Protein AF-A0A933ADN1-F1 (afdb_monomer)

pLDDT: mean 79.17, std 16.68, range [41.25, 93.44]

Radius of gyration: 13.59 Å; Cα contacts (8 Å, |Δi|>4): 57; chains: 1; bounding box: 32×42×28 Å

Mean predicted aligned error: 8.76 Å

Nearest PDB structures (foldseek):
  4y60-assembly1_C  TM=3.583E-01  e=1.984E+00  Mus musculus
  7w75-assembly1_D  TM=4.507E-01  e=6.299E+00  Kluyveromyces lactis NRRL Y-1140
  3u2b-assembly1_C  TM=3.575E-01  e=4.719E+00  Mus musculus

Foldseek 3Di:
DAAPQRDDADPLLVVVCVVPVLLVVLLNPDDSVVNNVLRVVLVPDPDPVVSNVSSVVSSVVSNVSCVVPVDDDDDDDPPDDPPPPPD

Solvent-accessible surface area (backbone atoms only — not comparable to full-atom values): 5325 Å² total; per-residue (Å²): 80,70,47,103,69,76,41,74,38,56,63,84,48,36,56,54,31,71,74,31,59,68,36,34,53,30,47,69,68,46,56,57,72,59,49,47,53,53,39,53,57,33,67,71,38,91,46,66,73,56,24,52,53,41,40,57,48,49,45,52,52,26,44,52,48,41,70,76,62,74,78,76,94,81,78,93,82,84,80,82,91,86,83,81,92,80,129

Secondary structure (DSSP, 8-state):
-B-TTSPBPPHHHHHHHHH-HHHHHHHHHS-HHHHHHHHHHHHT--SHHHHHHHHHHHHHHHHHHHHHT--S--------SSSSS--

Sequence (87 aa):
MITRKDVRVPSDFAGVLETNAQTLAAFEDMRPSCQRRYVTWIEGAKKLETRERRVSRATQMALDWKRRHETGPQKAQVVDLKQSLSS

Structure (mmCIF, N/CA/C/O backbone):
data_AF-A0A933ADN1-F1
#
_entry.id   AF-A0A933ADN1-F1
#
loop_
_atom_site.group_PDB
_atom_site.id
_atom_site.type_symbol
_atom_site.label_atom_id
_atom_site.label_alt_id
_atom_site.label_comp_id
_atom_site.label_asym_id
_atom_site.label_entity_id
_atom_site.label_seq_id
_atom_site.pdbx_PDB_ins_code
_atom_site.Cartn_x
_atom_site.Cartn_y
_atom_site.Cartn_z
_atom_site.occupancy
_atom_site.B_iso_or_equiv
_atom_site.auth_seq_id
_atom_site.auth_comp_id
_atom_site.auth_asym_id
_atom_site.auth_atom_id
_atom_site.pdbx_PDB_model_num
ATOM 1 N N . MET A 1 1 ? -8.247 -0.414 -8.827 1.00 81.06 1 MET A N 1
ATOM 2 C CA . MET A 1 1 ? -7.513 -0.448 -10.120 1.00 81.06 1 MET A CA 1
ATOM 3 C C . MET A 1 1 ? -6.917 -1.839 -10.362 1.00 81.06 1 MET A C 1
ATOM 5 O O . MET A 1 1 ? -6.821 -2.602 -9.406 1.00 81.06 1 MET A O 1
ATOM 9 N N . ILE A 1 2 ? -6.519 -2.181 -11.592 1.00 82.19 2 ILE A N 1
ATOM 10 C CA . ILE A 1 2 ? -5.738 -3.399 -11.901 1.00 82.19 2 ILE A CA 1
ATOM 11 C C . ILE A 1 2 ? -4.372 -2.952 -12.438 1.00 82.19 2 ILE A C 1
ATOM 13 O O . ILE A 1 2 ? -4.321 -2.079 -13.299 1.00 82.19 2 ILE A O 1
ATOM 17 N N . THR A 1 3 ? -3.274 -3.490 -11.897 1.00 82.88 3 THR A N 1
ATOM 18 C CA . THR A 1 3 ? -1.911 -3.148 -12.349 1.00 82.88 3 THR A CA 1
ATOM 19 C C . THR A 1 3 ? -1.552 -3.867 -13.652 1.00 82.88 3 THR A C 1
ATOM 21 O O . THR A 1 3 ? -2.169 -4.870 -14.006 1.00 82.88 3 THR A O 1
ATOM 24 N N . ARG A 1 4 ? -0.464 -3.450 -14.320 1.00 78.56 4 ARG A N 1
ATOM 25 C CA . ARG A 1 4 ? 0.101 -4.152 -15.499 1.00 78.56 4 ARG A CA 1
ATOM 26 C C . ARG A 1 4 ? 0.431 -5.634 -15.274 1.00 78.56 4 ARG A C 1
ATOM 28 O O . ARG A 1 4 ? 0.697 -6.359 -16.224 1.00 78.56 4 ARG A O 1
ATOM 35 N N . LYS A 1 5 ? 0.466 -6.075 -14.016 1.00 80.06 5 LYS A N 1
ATOM 36 C CA . LYS A 1 5 ? 0.806 -7.436 -13.586 1.00 80.06 5 LYS A CA 1
ATOM 37 C C . LYS A 1 5 ? -0.425 -8.215 -13.094 1.00 80.06 5 LYS A C 1
ATOM 39 O O . LYS A 1 5 ? -0.266 -9.176 -12.344 1.00 80.06 5 LYS A O 1
ATOM 44 N N . ASP A 1 6 ? -1.619 -7.778 -13.500 1.00 83.62 6 ASP A N 1
ATOM 45 C CA . ASP A 1 6 ? -2.923 -8.370 -13.168 1.00 83.62 6 ASP A CA 1
ATOM 46 C C . ASP A 1 6 ? -3.196 -8.449 -11.655 1.00 83.62 6 ASP A C 1
ATOM 48 O O . ASP A 1 6 ? -3.804 -9.381 -11.133 1.00 83.62 6 ASP A O 1
ATOM 52 N N . VAL A 1 7 ? -2.705 -7.465 -10.896 1.00 85.94 7 VAL A N 1
ATOM 53 C CA . VAL A 1 7 ? -2.987 -7.385 -9.459 1.00 85.94 7 VAL A CA 1
ATOM 54 C C . VAL A 1 7 ? -4.115 -6.399 -9.222 1.00 85.94 7 VAL A C 1
ATOM 56 O O . VAL A 1 7 ? -3.998 -5.210 -9.524 1.00 85.94 7 VAL A O 1
ATOM 59 N N . ARG A 1 8 ? -5.214 -6.900 -8.651 1.00 88.31 8 ARG A N 1
ATOM 60 C CA . ARG A 1 8 ? -6.355 -6.083 -8.244 1.00 88.31 8 ARG A CA 1
ATOM 61 C C . ARG A 1 8 ? -5.997 -5.299 -6.988 1.00 88.31 8 ARG A C 1
ATOM 63 O O . ARG A 1 8 ? -5.753 -5.879 -5.940 1.00 88.31 8 ARG A O 1
ATOM 70 N N . VAL A 1 9 ? -5.974 -3.980 -7.101 1.00 88.31 9 VAL A N 1
ATOM 71 C CA . VAL A 1 9 ? -5.682 -3.061 -6.000 1.00 88.31 9 VAL A CA 1
ATOM 72 C C . VAL A 1 9 ? -6.992 -2.432 -5.510 1.00 88.31 9 VAL A C 1
ATOM 74 O O . VAL A 1 9 ? -7.745 -1.902 -6.343 1.00 88.31 9 VAL A O 1
ATOM 77 N N . PRO A 1 10 ? -7.279 -2.478 -4.192 1.00 89.31 10 PRO A N 1
ATOM 78 C CA . PRO A 1 10 ? -8.492 -1.903 -3.617 1.00 89.31 10 PRO A CA 1
ATOM 79 C C . PRO A 1 10 ? -8.501 -0.382 -3.782 1.00 89.31 10 PRO A C 1
ATOM 81 O O . PRO A 1 10 ? -7.442 0.245 -3.793 1.00 89.31 10 PRO A O 1
ATOM 84 N N . SER A 1 11 ? -9.690 0.215 -3.895 1.00 86.56 11 SER A N 1
ATOM 85 C CA . SER A 1 11 ? -9.850 1.655 -4.148 1.00 86.56 11 SER A CA 1
ATOM 86 C C . SER A 1 11 ? -9.156 2.527 -3.099 1.00 86.56 11 SER A C 1
ATOM 88 O O . SER A 1 11 ? -8.542 3.524 -3.462 1.00 86.56 11 SER A O 1
ATOM 90 N N . ASP A 1 12 ? -9.159 2.092 -1.833 1.00 85.56 12 ASP A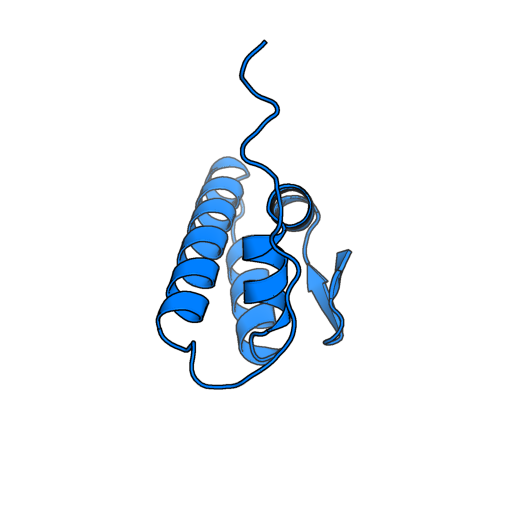 N 1
ATOM 91 C CA . ASP A 1 12 ? -8.456 2.760 -0.728 1.00 85.56 12 ASP A CA 1
ATOM 92 C C . ASP A 1 12 ? -6.956 2.946 -1.018 1.00 85.56 12 ASP A C 1
ATOM 94 O O . ASP A 1 12 ? -6.363 3.971 -0.693 1.00 85.56 12 ASP A O 1
ATOM 98 N N . PHE A 1 13 ? -6.325 1.944 -1.640 1.00 88.12 13 PHE A N 1
ATOM 99 C CA . PHE A 1 13 ? -4.911 2.013 -1.995 1.00 88.12 13 PHE A CA 1
ATOM 100 C C . PHE A 1 13 ? -4.699 2.661 -3.366 1.00 88.12 13 PHE A C 1
ATOM 102 O O . PHE A 1 13 ? -3.727 3.390 -3.551 1.00 88.12 13 PHE A O 1
ATOM 109 N N . ALA A 1 14 ? -5.618 2.437 -4.310 1.00 89.00 14 ALA A N 1
ATOM 110 C CA . ALA A 1 14 ? -5.560 3.026 -5.643 1.00 89.00 14 ALA A CA 1
ATOM 111 C C . ALA A 1 14 ? -5.501 4.558 -5.582 1.00 89.00 14 ALA A C 1
ATOM 113 O O . ALA A 1 14 ? -4.580 5.124 -6.157 1.00 89.00 14 ALA A O 1
ATOM 114 N N . GLY A 1 15 ? -6.354 5.208 -4.780 1.00 88.06 15 GLY A N 1
ATOM 115 C CA . GLY A 1 15 ? -6.341 6.671 -4.664 1.00 88.06 15 GLY A CA 1
ATOM 116 C C . GLY A 1 15 ? -4.992 7.233 -4.191 1.00 88.06 15 GLY A C 1
ATOM 117 O O . GLY A 1 15 ? -4.533 8.270 -4.671 1.00 88.06 15 GLY A O 1
ATOM 118 N N . VAL A 1 16 ? -4.295 6.513 -3.304 1.00 87.50 16 VAL A N 1
ATOM 119 C CA . VAL A 1 16 ? -2.960 6.913 -2.823 1.00 87.50 16 VAL A CA 1
ATOM 120 C C . VAL A 1 16 ? -1.893 6.732 -3.900 1.00 87.50 16 VAL A C 1
ATOM 122 O O . VAL A 1 16 ? -1.005 7.578 -4.020 1.00 87.50 16 VAL A O 1
ATOM 125 N N . LEU A 1 17 ? -1.981 5.656 -4.685 1.00 86.44 17 LEU A N 1
ATOM 126 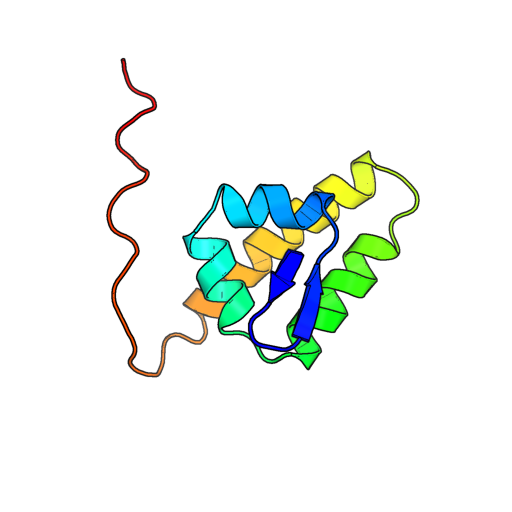C CA . LEU A 1 17 ? -1.077 5.400 -5.808 1.00 86.44 17 LEU A CA 1
ATOM 127 C C . LEU A 1 17 ? -1.298 6.399 -6.950 1.00 86.44 17 LEU A C 1
ATOM 129 O O . LEU A 1 17 ? -0.327 6.879 -7.522 1.00 86.44 17 LEU A O 1
ATOM 133 N N . GLU A 1 18 ? -2.546 6.764 -7.234 1.00 85.56 18 GLU A N 1
ATOM 134 C CA . GLU A 1 18 ? -2.899 7.782 -8.231 1.00 85.56 18 GLU A CA 1
ATOM 135 C C . GLU A 1 18 ? -2.407 9.174 -7.816 1.00 85.56 18 GLU A C 1
ATOM 137 O O . GLU A 1 18 ? -1.919 9.931 -8.650 1.00 85.56 18 GLU A O 1
ATOM 142 N N . THR A 1 19 ? -2.441 9.484 -6.516 1.00 87.38 19 THR A N 1
ATOM 143 C CA . THR A 1 19 ? -1.887 10.739 -5.978 1.00 87.38 19 THR A CA 1
ATOM 144 C C . THR A 1 19 ? -0.353 10.758 -6.005 1.00 87.38 19 THR A C 1
ATOM 146 O O . THR A 1 19 ? 0.256 11.815 -6.147 1.00 87.38 19 THR A O 1
ATOM 149 N N . ASN A 1 20 ? 0.298 9.597 -5.863 1.00 85.38 20 ASN A N 1
ATOM 150 C CA . ASN A 1 20 ? 1.753 9.483 -5.750 1.00 85.38 20 ASN A CA 1
ATOM 151 C C . ASN A 1 20 ? 2.335 8.617 -6.870 1.00 85.38 20 ASN A C 1
ATOM 153 O O . ASN A 1 20 ? 2.623 7.431 -6.678 1.00 85.38 20 ASN A O 1
ATOM 157 N N . ALA A 1 21 ? 2.617 9.241 -8.015 1.00 83.88 21 ALA A N 1
ATOM 158 C CA . ALA A 1 21 ? 3.197 8.567 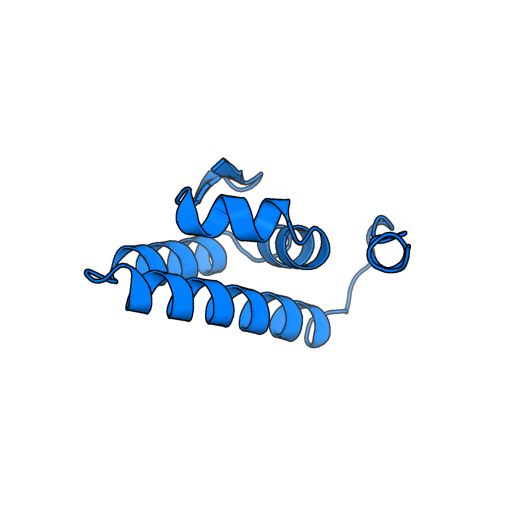-9.177 1.00 83.88 21 ALA A CA 1
ATOM 159 C C . ALA A 1 21 ? 4.510 7.816 -8.866 1.00 83.88 21 ALA A C 1
ATOM 161 O O . ALA A 1 21 ? 4.750 6.737 -9.405 1.00 83.88 21 ALA A O 1
ATOM 162 N N . GLN A 1 22 ? 5.343 8.327 -7.948 1.00 83.25 22 GLN A N 1
ATOM 163 C CA . GLN A 1 22 ? 6.569 7.636 -7.516 1.00 83.25 22 GLN A CA 1
ATOM 164 C C . GLN A 1 22 ? 6.266 6.302 -6.822 1.00 83.25 22 GLN A C 1
ATOM 166 O O . GLN A 1 22 ? 6.936 5.297 -7.069 1.00 83.25 22 GLN A O 1
ATOM 171 N N . THR A 1 23 ? 5.247 6.278 -5.960 1.00 86.62 23 THR A N 1
ATOM 172 C CA . THR A 1 23 ? 4.806 5.055 -5.288 1.00 86.62 23 THR A CA 1
ATOM 173 C C . THR A 1 23 ? 4.161 4.102 -6.279 1.00 86.62 23 THR A C 1
ATOM 175 O O . THR A 1 23 ? 4.442 2.909 -6.213 1.00 86.62 23 THR A O 1
ATOM 178 N N . LEU A 1 24 ? 3.350 4.608 -7.214 1.00 87.88 24 LEU A N 1
ATOM 179 C CA . LEU A 1 24 ? 2.779 3.800 -8.289 1.00 87.88 24 LEU A CA 1
ATOM 180 C C . LEU A 1 24 ? 3.877 3.115 -9.102 1.00 87.88 24 LEU A C 1
ATOM 182 O O . LEU A 1 24 ? 3.859 1.895 -9.207 1.00 87.88 24 LEU A O 1
ATOM 186 N N . ALA A 1 25 ? 4.876 3.858 -9.579 1.00 86.62 25 ALA A N 1
ATOM 187 C CA . ALA A 1 25 ? 5.989 3.298 -10.338 1.00 86.62 25 ALA A CA 1
ATOM 188 C C . ALA A 1 25 ? 6.769 2.250 -9.528 1.00 86.62 25 ALA A C 1
ATOM 190 O O . ALA A 1 25 ? 7.058 1.166 -10.031 1.00 86.62 25 ALA A O 1
ATOM 191 N N . ALA A 1 26 ? 7.066 2.527 -8.253 1.00 87.75 26 ALA A N 1
ATOM 192 C CA . ALA A 1 26 ? 7.719 1.568 -7.363 1.00 87.75 26 ALA A CA 1
ATOM 193 C C . ALA A 1 26 ? 6.878 0.298 -7.154 1.00 87.75 26 ALA A C 1
ATOM 195 O O . ALA A 1 26 ? 7.402 -0.816 -7.178 1.00 87.75 26 ALA A O 1
ATOM 196 N N . PHE A 1 27 ? 5.568 0.454 -6.964 1.00 87.69 27 PHE A N 1
ATOM 197 C CA . PHE A 1 27 ? 4.643 -0.655 -6.783 1.00 87.69 27 PHE A CA 1
ATOM 198 C C . PHE A 1 27 ? 4.509 -1.477 -8.064 1.00 87.69 27 PHE A C 1
ATOM 200 O O . PHE A 1 27 ? 4.604 -2.702 -8.008 1.00 87.69 27 PHE A O 1
ATOM 207 N N . GLU A 1 28 ? 4.357 -0.826 -9.216 1.00 86.44 28 GLU A N 1
ATOM 208 C CA . GLU A 1 28 ? 4.295 -1.460 -10.530 1.00 86.44 28 GLU A CA 1
ATOM 209 C C . GLU A 1 28 ? 5.594 -2.161 -10.908 1.00 86.44 28 GLU A C 1
ATOM 211 O O . GLU A 1 28 ? 5.525 -3.166 -11.606 1.00 86.44 28 GLU A O 1
ATOM 216 N N . ASP A 1 29 ? 6.750 -1.705 -10.427 1.00 85.94 29 ASP A N 1
ATOM 217 C CA . ASP A 1 29 ? 8.056 -2.335 -10.646 1.00 85.94 29 ASP A CA 1
ATOM 218 C C . ASP A 1 29 ? 8.214 -3.641 -9.847 1.00 85.94 29 ASP A C 1
ATOM 220 O O . ASP A 1 29 ? 8.772 -4.623 -10.344 1.00 85.94 29 ASP A O 1
ATOM 224 N N . MET A 1 30 ? 7.605 -3.732 -8.658 1.00 85.25 30 MET A N 1
ATOM 225 C CA . MET A 1 30 ? 7.652 -4.944 -7.835 1.00 85.25 30 MET A CA 1
ATOM 226 C C . MET A 1 30 ? 7.105 -6.191 -8.536 1.00 85.25 30 MET A C 1
ATOM 228 O O . MET A 1 30 ? 6.241 -6.151 -9.415 1.00 85.25 30 MET A O 1
ATOM 232 N N . ARG A 1 31 ? 7.572 -7.359 -8.084 1.00 86.25 31 ARG A N 1
ATOM 233 C CA . ARG A 1 31 ? 7.043 -8.662 -8.512 1.00 86.25 31 ARG A CA 1
ATOM 234 C C . ARG A 1 31 ? 5.547 -8.782 -8.156 1.00 86.25 31 ARG A C 1
ATOM 236 O O . ARG A 1 31 ? 5.160 -8.363 -7.061 1.00 86.25 31 ARG A O 1
ATOM 243 N N . PRO A 1 32 ? 4.723 -9.440 -8.996 1.00 86.31 32 PRO A N 1
ATOM 244 C CA . PRO A 1 32 ? 3.286 -9.615 -8.740 1.00 86.31 32 PRO A CA 1
ATOM 245 C C . PRO A 1 32 ? 2.991 -10.288 -7.393 1.00 86.31 32 PRO A C 1
ATOM 247 O O . PRO A 1 32 ? 2.030 -9.935 -6.715 1.00 86.31 32 PRO A O 1
ATOM 250 N N . SER A 1 33 ? 3.847 -11.215 -6.954 1.00 87.00 33 SER A N 1
ATOM 251 C CA . SER A 1 33 ? 3.716 -11.867 -5.645 1.00 87.00 33 SER A CA 1
ATOM 252 C C . SER A 1 33 ? 3.860 -10.884 -4.477 1.00 87.00 33 SER A C 1
ATOM 254 O O . SER A 1 33 ? 3.168 -11.025 -3.473 1.00 87.00 33 SER A O 1
ATOM 256 N N . CYS A 1 34 ? 4.729 -9.874 -4.599 1.00 87.12 34 CYS A N 1
ATOM 257 C CA . CYS A 1 34 ? 4.876 -8.826 -3.587 1.00 87.12 34 CYS A CA 1
ATOM 258 C C . CYS A 1 34 ? 3.659 -7.897 -3.584 1.00 87.12 34 CYS A C 1
ATOM 260 O O . CYS A 1 34 ? 3.112 -7.621 -2.519 1.00 87.12 34 CYS A O 1
ATOM 262 N N . GLN A 1 35 ? 3.194 -7.483 -4.767 1.00 89.44 35 GLN A N 1
ATOM 263 C CA . GLN A 1 35 ? 1.992 -6.657 -4.910 1.00 89.44 35 GLN A CA 1
ATOM 264 C C . GLN A 1 35 ? 0.767 -7.335 -4.272 1.00 89.44 35 GLN A C 1
ATOM 266 O O . GLN A 1 35 ? 0.097 -6.727 -3.439 1.00 89.44 35 GLN A O 1
ATOM 271 N N . ARG A 1 36 ? 0.522 -8.620 -4.579 1.00 91.25 36 ARG A N 1
ATOM 272 C CA . ARG A 1 36 ? -0.578 -9.392 -3.974 1.00 91.25 36 ARG A CA 1
ATOM 273 C C . ARG A 1 36 ? -0.471 -9.473 -2.455 1.00 91.25 36 ARG A C 1
ATOM 275 O O . ARG A 1 36 ? -1.472 -9.286 -1.775 1.00 91.25 36 ARG A O 1
ATOM 282 N N . ARG A 1 37 ? 0.731 -9.688 -1.906 1.00 91.88 37 ARG A N 1
ATOM 283 C CA . ARG A 1 37 ? 0.932 -9.707 -0.446 1.00 91.88 37 ARG A CA 1
ATOM 284 C C . ARG A 1 37 ? 0.530 -8.387 0.210 1.00 91.88 37 ARG A C 1
ATOM 286 O O . ARG A 1 37 ? -0.118 -8.422 1.252 1.00 91.88 37 ARG A O 1
ATOM 293 N N . TYR A 1 38 ? 0.883 -7.246 -0.385 1.00 89.81 38 TYR A N 1
ATOM 294 C CA . TYR A 1 38 ? 0.467 -5.941 0.138 1.00 89.81 38 TYR A CA 1
ATOM 295 C C . TYR A 1 38 ? -1.045 -5.751 0.060 1.00 89.81 38 TYR A C 1
ATOM 297 O O . TYR A 1 38 ? -1.645 -5.330 1.044 1.00 89.81 38 TYR A O 1
ATOM 305 N N . VAL A 1 39 ? -1.660 -6.117 -1.066 1.00 91.19 39 VAL A N 1
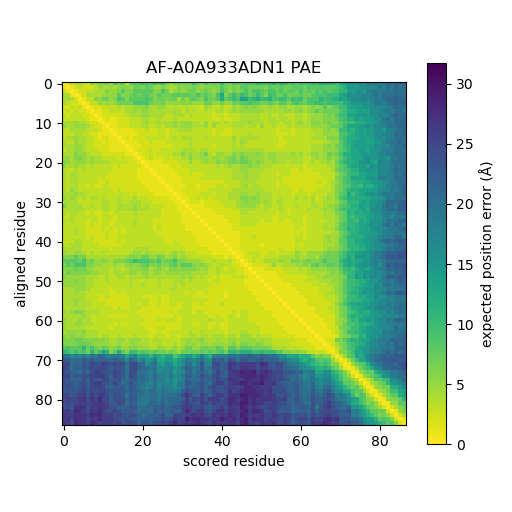ATOM 306 C CA . VAL A 1 39 ? -3.117 -6.056 -1.238 1.00 91.19 39 VAL A CA 1
ATOM 307 C C . VAL A 1 39 ? -3.826 -6.886 -0.171 1.00 91.19 39 VAL A C 1
ATOM 309 O O . VAL A 1 39 ? -4.606 -6.333 0.596 1.00 91.19 39 VAL A O 1
ATOM 312 N N . THR A 1 40 ? -3.485 -8.169 -0.024 1.00 91.12 40 THR A N 1
ATOM 313 C CA . THR A 1 40 ? -4.095 -9.044 0.989 1.00 91.12 40 THR A CA 1
ATOM 314 C C . THR A 1 40 ? -3.875 -8.517 2.409 1.00 91.12 40 THR A C 1
ATOM 316 O O . THR A 1 40 ? -4.765 -8.597 3.257 1.00 91.12 40 THR A O 1
ATOM 319 N N . TRP A 1 41 ? -2.706 -7.931 2.687 1.00 92.50 41 TRP A N 1
ATOM 320 C CA . TRP A 1 41 ? -2.426 -7.315 3.981 1.00 92.50 41 TRP A CA 1
ATOM 321 C C . TRP A 1 41 ? -3.305 -6.085 4.249 1.00 92.50 41 TRP A C 1
ATOM 323 O O . TRP A 1 41 ? -3.791 -5.918 5.368 1.00 92.50 41 TRP A O 1
ATOM 333 N N . ILE A 1 42 ? -3.555 -5.244 3.248 1.00 90.75 42 ILE A N 1
ATOM 334 C CA . ILE A 1 42 ? -4.444 -4.078 3.356 1.00 90.75 42 ILE A CA 1
ATOM 335 C C . ILE A 1 42 ? -5.907 -4.525 3.485 1.00 90.75 42 ILE A C 1
ATOM 337 O O . ILE A 1 42 ? -6.624 -4.057 4.372 1.00 90.75 42 ILE A O 1
ATOM 341 N N . GLU A 1 43 ? -6.344 -5.473 2.656 1.00 89.94 43 GLU A N 1
ATOM 342 C CA . GLU A 1 43 ? -7.712 -5.999 2.657 1.00 89.94 43 GLU A CA 1
ATOM 343 C C . GLU A 1 43 ? -8.068 -6.689 3.975 1.00 89.94 43 GLU A C 1
ATOM 345 O O . GLU A 1 43 ? -9.176 -6.512 4.479 1.00 89.94 43 GLU A O 1
ATOM 350 N N . GLY A 1 44 ? -7.105 -7.378 4.597 1.00 90.19 44 GLY A N 1
ATOM 351 C CA . GLY A 1 44 ? -7.278 -8.018 5.900 1.00 90.19 44 GLY A CA 1
ATOM 352 C C . GLY A 1 44 ? -7.497 -7.056 7.078 1.00 90.19 44 GLY A C 1
ATOM 353 O O . GLY A 1 44 ? -7.658 -7.513 8.211 1.00 90.19 44 GLY A O 1
ATOM 354 N N . ALA A 1 45 ? -7.462 -5.733 6.879 1.00 92.19 45 ALA A N 1
ATOM 355 C CA . ALA A 1 45 ? -7.846 -4.767 7.907 1.00 92.19 45 ALA A CA 1
ATOM 356 C C . ALA A 1 45 ? -9.371 -4.573 7.923 1.00 92.19 45 ALA A C 1
ATOM 358 O O . ALA A 1 45 ? -9.948 -4.082 6.956 1.00 92.19 45 ALA A O 1
ATOM 359 N N . LYS A 1 46 ? -10.012 -4.920 9.050 1.00 88.56 46 LYS A N 1
ATOM 360 C CA . LYS A 1 46 ? -11.469 -4.771 9.249 1.00 88.56 46 LYS A CA 1
ATOM 361 C C . LYS A 1 46 ? -11.908 -3.334 9.553 1.00 88.56 46 LYS A C 1
ATOM 363 O O . LYS A 1 46 ? -13.056 -2.986 9.320 1.00 88.56 46 LYS A O 1
ATOM 368 N N . LYS A 1 47 ? -11.013 -2.520 10.120 1.00 91.69 47 LYS A N 1
ATOM 369 C CA . LYS A 1 47 ? -11.275 -1.117 10.469 1.00 91.69 47 LYS A CA 1
ATOM 370 C C . LYS A 1 47 ? -10.676 -0.204 9.407 1.00 91.69 47 LYS A C 1
ATOM 372 O O . LYS A 1 47 ? -9.510 -0.396 9.056 1.00 91.69 47 LYS A O 1
ATOM 377 N N . LEU A 1 48 ? -11.431 0.810 8.984 1.00 87.00 48 LEU A N 1
ATOM 378 C CA . LEU A 1 48 ? -10.990 1.792 7.990 1.00 87.00 48 LEU A CA 1
ATOM 379 C C . LEU A 1 48 ? -9.694 2.494 8.424 1.00 87.00 48 LEU A C 1
ATOM 381 O O . LEU A 1 48 ? -8.708 2.431 7.704 1.00 87.00 48 LEU A O 1
ATOM 385 N N . GLU A 1 49 ? -9.629 2.981 9.666 1.00 89.56 49 GLU A N 1
ATOM 386 C CA . GLU A 1 49 ? -8.426 3.634 10.213 1.00 89.56 49 GLU A CA 1
ATOM 387 C C . GLU A 1 49 ? -7.178 2.725 10.158 1.00 89.56 49 GLU A C 1
ATOM 389 O O . GLU A 1 49 ? -6.060 3.151 9.871 1.00 89.56 49 GLU A O 1
ATOM 394 N N . THR A 1 50 ? -7.351 1.417 10.394 1.00 91.56 50 THR A N 1
ATOM 395 C CA . THR A 1 50 ? -6.246 0.450 10.276 1.00 91.56 50 THR A CA 1
ATOM 396 C C . THR A 1 50 ? -5.864 0.217 8.820 1.00 91.56 50 THR A C 1
ATOM 398 O O . THR A 1 50 ? -4.682 0.040 8.522 1.00 91.56 50 THR A O 1
ATOM 401 N N . ARG A 1 51 ? -6.846 0.212 7.915 1.00 90.69 51 ARG A N 1
ATOM 402 C CA . ARG A 1 51 ? -6.610 0.080 6.481 1.00 90.69 51 ARG A CA 1
ATOM 403 C C . ARG A 1 51 ? -5.815 1.272 5.955 1.00 90.69 51 ARG A C 1
ATOM 405 O O . ARG A 1 51 ? -4.797 1.049 5.311 1.00 90.69 51 ARG A O 1
ATOM 412 N N . GLU A 1 52 ? -6.184 2.495 6.318 1.00 90.19 52 GLU A N 1
ATOM 413 C CA . GLU A 1 52 ? -5.458 3.718 5.949 1.00 90.19 52 GLU A CA 1
ATOM 414 C C . GLU A 1 52 ? -4.015 3.711 6.469 1.00 90.19 52 GLU A C 1
ATOM 416 O O . GLU A 1 52 ? -3.071 3.974 5.720 1.00 90.19 52 GLU A O 1
ATOM 421 N N . ARG A 1 53 ? -3.803 3.297 7.727 1.00 92.38 53 ARG A N 1
ATOM 422 C CA . ARG A 1 53 ? -2.447 3.122 8.278 1.00 92.38 53 ARG A CA 1
ATOM 423 C C . ARG A 1 53 ? -1.630 2.084 7.506 1.00 92.38 53 ARG A C 1
ATOM 425 O O . ARG A 1 53 ? -0.438 2.293 7.279 1.00 92.38 53 ARG A O 1
ATOM 432 N N . ARG A 1 54 ? -2.242 0.965 7.098 1.00 93.44 54 ARG A N 1
ATOM 433 C CA . ARG A 1 54 ? -1.571 -0.064 6.280 1.00 93.44 54 ARG A CA 1
ATOM 434 C C . ARG A 1 54 ? -1.268 0.435 4.876 1.00 93.44 54 ARG A C 1
ATOM 436 O O . ARG A 1 54 ? -0.182 0.153 4.387 1.00 93.44 54 ARG A O 1
ATOM 443 N N . VAL A 1 55 ? -2.175 1.193 4.267 1.00 91.31 55 VAL A N 1
ATOM 444 C CA . VAL A 1 55 ? -1.967 1.845 2.969 1.00 91.31 55 VAL A CA 1
ATOM 445 C C . VAL A 1 55 ? -0.771 2.792 3.040 1.00 91.31 55 VAL A C 1
ATOM 447 O O . VAL A 1 55 ? 0.181 2.622 2.284 1.00 91.31 55 VAL A O 1
ATOM 450 N N . SER A 1 56 ? -0.752 3.708 4.011 1.00 90.44 56 SER A N 1
ATOM 451 C CA . SER A 1 56 ? 0.369 4.635 4.213 1.00 90.44 56 SER A CA 1
ATOM 452 C C . SER A 1 56 ? 1.692 3.889 4.437 1.00 90.44 56 SER A C 1
ATOM 454 O O . SER A 1 56 ? 2.716 4.195 3.822 1.00 90.44 56 SER A O 1
ATOM 456 N N . ARG A 1 57 ? 1.670 2.817 5.238 1.00 92.19 57 ARG A N 1
ATOM 457 C CA . ARG A 1 57 ? 2.854 1.979 5.455 1.00 92.19 57 ARG A CA 1
ATOM 458 C C . ARG A 1 57 ? 3.289 1.220 4.200 1.00 92.19 57 ARG A C 1
ATOM 460 O O . ARG A 1 57 ? 4.488 1.131 3.953 1.00 92.19 57 ARG A O 1
ATOM 467 N N . ALA A 1 58 ? 2.359 0.698 3.404 1.00 90.12 58 ALA A N 1
ATOM 468 C CA . ALA A 1 58 ? 2.663 0.029 2.141 1.00 90.12 58 ALA A CA 1
ATOM 469 C C . ALA A 1 58 ? 3.318 0.996 1.144 1.00 90.12 58 ALA A C 1
ATOM 471 O O . ALA A 1 58 ? 4.306 0.630 0.512 1.00 90.12 58 ALA A O 1
ATOM 472 N N . THR A 1 59 ? 2.844 2.243 1.079 1.00 89.62 59 THR A N 1
ATOM 473 C CA . THR A 1 59 ? 3.455 3.329 0.298 1.00 89.62 59 THR A CA 1
ATOM 474 C C . THR A 1 59 ? 4.909 3.566 0.711 1.00 89.62 59 THR A C 1
ATOM 476 O O . THR A 1 59 ? 5.800 3.555 -0.138 1.00 89.62 59 THR A O 1
ATOM 479 N N . GLN A 1 60 ? 5.179 3.709 2.013 1.00 89.56 60 GLN A N 1
ATOM 480 C CA . GLN A 1 60 ? 6.544 3.893 2.527 1.00 89.56 60 GLN A CA 1
ATOM 481 C C . GLN A 1 60 ? 7.446 2.693 2.210 1.00 89.56 60 GLN A C 1
ATOM 483 O O . GLN A 1 60 ? 8.566 2.865 1.734 1.00 89.56 60 GLN A O 1
ATOM 488 N N . MET A 1 61 ? 6.947 1.469 2.412 1.00 87.06 61 MET A N 1
ATOM 489 C CA . MET A 1 61 ? 7.695 0.247 2.101 1.00 87.06 61 MET A CA 1
ATOM 490 C C . MET A 1 61 ? 7.968 0.096 0.603 1.00 87.06 61 MET A C 1
ATOM 492 O O . MET A 1 61 ? 9.008 -0.444 0.232 1.00 87.06 61 MET A O 1
ATOM 496 N N . ALA A 1 62 ? 7.068 0.573 -0.260 1.00 88.12 62 ALA A N 1
ATOM 497 C CA . ALA A 1 62 ? 7.271 0.541 -1.700 1.00 88.12 62 ALA A CA 1
ATOM 498 C C . ALA A 1 62 ? 8.378 1.491 -2.156 1.00 88.12 62 ALA A C 1
ATOM 500 O O . ALA A 1 62 ? 9.247 1.092 -2.932 1.00 88.12 62 ALA A O 1
ATOM 501 N N . LEU A 1 63 ? 8.388 2.712 -1.624 1.00 87.12 63 LEU A N 1
ATOM 502 C CA . LEU A 1 63 ? 9.439 3.690 -1.893 1.00 87.12 63 LEU A CA 1
ATOM 503 C C . LEU A 1 63 ?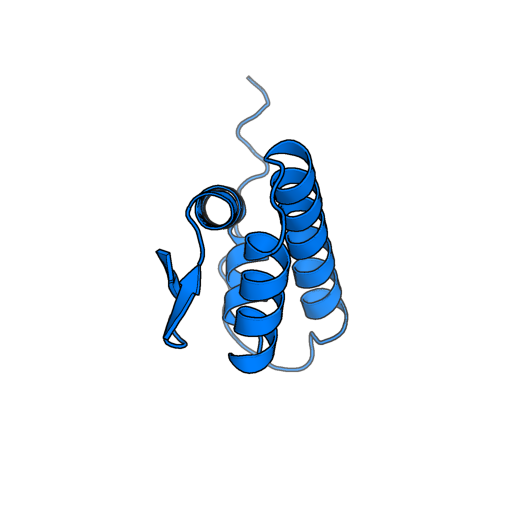 10.799 3.222 -1.357 1.00 87.12 63 LEU A C 1
ATOM 505 O O . LEU A 1 63 ? 11.806 3.315 -2.056 1.00 87.12 63 LEU A O 1
ATOM 509 N N . ASP A 1 64 ? 10.828 2.668 -0.144 1.00 86.38 64 ASP A N 1
ATOM 510 C CA . ASP A 1 64 ? 12.041 2.107 0.453 1.00 86.38 64 ASP A CA 1
ATOM 511 C C . ASP A 1 64 ? 12.569 0.894 -0.334 1.00 86.38 64 ASP A C 1
ATOM 513 O O . ASP A 1 64 ? 13.770 0.785 -0.587 1.00 86.38 64 ASP A O 1
ATOM 517 N N . TRP A 1 65 ? 11.676 0.013 -0.797 1.00 85.38 65 TRP A N 1
ATOM 518 C CA . TRP A 1 65 ? 12.045 -1.091 -1.683 1.00 85.38 65 TRP A CA 1
ATOM 519 C C . TRP A 1 65 ? 12.686 -0.578 -2.976 1.00 85.38 65 TRP A C 1
ATOM 521 O O . TRP A 1 65 ? 13.746 -1.075 -3.354 1.00 85.38 65 TRP A O 1
ATOM 531 N N . LYS A 1 66 ? 12.097 0.445 -3.612 1.00 83.06 66 LYS A N 1
ATOM 532 C CA . LYS A 1 66 ? 12.644 1.043 -4.837 1.00 83.06 66 LYS A CA 1
ATOM 533 C C . LYS A 1 66 ? 14.028 1.643 -4.602 1.00 83.06 66 LYS A C 1
ATOM 535 O O . LYS A 1 66 ? 14.928 1.382 -5.389 1.00 83.06 66 LYS A O 1
ATOM 540 N N . ARG A 1 67 ? 14.217 2.358 -3.486 1.00 82.94 67 ARG A N 1
ATOM 541 C CA . ARG A 1 67 ? 15.514 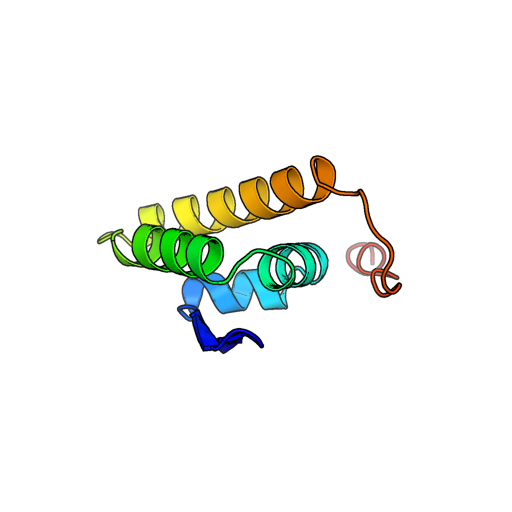2.926 -3.085 1.00 82.94 67 ARG A CA 1
ATOM 542 C C . ARG A 1 67 ? 16.591 1.850 -2.912 1.00 82.94 67 ARG A C 1
ATOM 544 O O . ARG A 1 67 ? 17.732 2.063 -3.298 1.00 82.94 67 ARG A O 1
ATOM 551 N N . ARG A 1 68 ? 16.247 0.701 -2.322 1.00 78.38 68 ARG A N 1
ATOM 552 C CA . ARG A 1 68 ? 17.200 -0.395 -2.062 1.00 78.38 68 ARG A CA 1
ATOM 553 C C . ARG A 1 68 ? 17.508 -1.262 -3.284 1.00 78.38 68 ARG A C 1
ATOM 555 O O . ARG A 1 68 ? 18.550 -1.906 -3.305 1.00 78.38 68 ARG A O 1
ATOM 562 N N . HIS A 1 69 ? 16.611 -1.307 -4.265 1.00 74.75 69 HIS A N 1
ATOM 563 C CA . HIS A 1 69 ? 16.720 -2.153 -5.459 1.00 74.75 69 HIS A CA 1
ATOM 564 C C . HIS A 1 69 ? 16.956 -1.349 -6.754 1.00 74.75 69 HIS A C 1
ATOM 566 O O . HIS A 1 69 ? 16.658 -1.841 -7.840 1.00 74.75 69 HIS A O 1
ATOM 572 N N . GLU A 1 70 ? 17.501 -0.130 -6.667 1.00 65.38 70 GLU A N 1
ATOM 573 C CA . GLU A 1 70 ? 17.822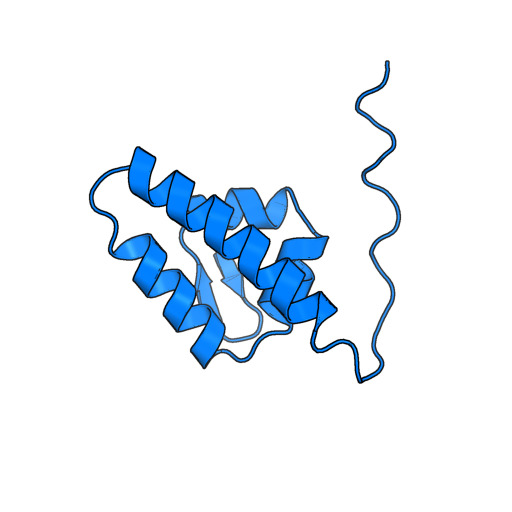 0.726 -7.823 1.00 65.38 70 GLU A CA 1
ATOM 574 C C . GLU A 1 70 ? 19.074 0.248 -8.596 1.00 65.38 70 GLU A C 1
ATOM 576 O O . GLU A 1 70 ? 20.053 0.966 -8.768 1.00 65.38 70 GLU A O 1
ATOM 581 N N . THR A 1 71 ? 19.063 -0.993 -9.079 1.00 53.19 71 THR A N 1
ATOM 582 C CA . THR A 1 71 ? 20.111 -1.559 -9.941 1.00 53.19 71 THR A CA 1
ATOM 583 C C . THR A 1 71 ? 19.497 -2.124 -11.223 1.00 53.19 71 THR A C 1
ATOM 585 O O . THR A 1 71 ? 19.299 -3.326 -11.371 1.00 53.19 71 THR A O 1
ATOM 588 N N . GLY A 1 72 ? 19.177 -1.245 -12.179 1.00 48.75 72 GLY A N 1
ATOM 589 C CA . GLY A 1 72 ? 18.788 -1.636 -13.542 1.00 48.75 72 GLY A CA 1
ATOM 590 C C . GLY A 1 72 ? 18.032 -0.534 -14.292 1.00 48.75 72 GLY A C 1
ATOM 591 O O . GLY A 1 72 ? 17.177 0.120 -13.693 1.00 48.75 72 GLY A O 1
ATOM 592 N N . PRO A 1 73 ? 18.333 -0.286 -15.584 1.00 62.78 73 PRO A N 1
ATOM 593 C CA . PRO A 1 73 ? 17.809 0.872 -16.287 1.00 62.78 73 PRO A CA 1
ATOM 594 C C . PRO A 1 73 ? 16.326 0.644 -16.576 1.00 62.78 73 PRO A C 1
ATOM 596 O O . PRO A 1 73 ? 15.963 -0.422 -17.073 1.00 62.78 73 PRO A O 1
ATOM 599 N N . GLN A 1 74 ? 15.477 1.640 -16.304 1.00 45.38 74 GLN A N 1
ATOM 600 C CA . GLN A 1 74 ? 14.498 2.118 -17.286 1.00 45.38 74 GLN A CA 1
ATOM 601 C C . GLN A 1 74 ? 13.646 3.304 -16.805 1.00 45.38 74 GLN A C 1
ATOM 603 O O . GLN A 1 74 ? 12.944 3.243 -15.802 1.00 45.38 74 GLN A O 1
ATOM 608 N N . LYS A 1 75 ? 13.695 4.326 -17.673 1.00 41.25 75 LYS A N 1
ATOM 609 C CA . LYS A 1 75 ? 12.697 5.345 -18.032 1.00 41.25 75 LYS A CA 1
ATOM 610 C C . LYS A 1 75 ? 12.168 6.256 -16.923 1.00 41.25 75 LYS A C 1
ATOM 612 O O . LYS A 1 75 ? 11.143 6.014 -16.301 1.00 41.25 75 LYS A O 1
ATOM 617 N N . ALA A 1 76 ? 12.867 7.386 -16.822 1.00 48.81 76 ALA A N 1
ATOM 618 C CA . ALA A 1 76 ? 12.311 8.732 -16.744 1.00 48.81 76 ALA A CA 1
ATOM 619 C C . ALA A 1 76 ? 10.782 8.818 -16.919 1.00 48.81 76 ALA A C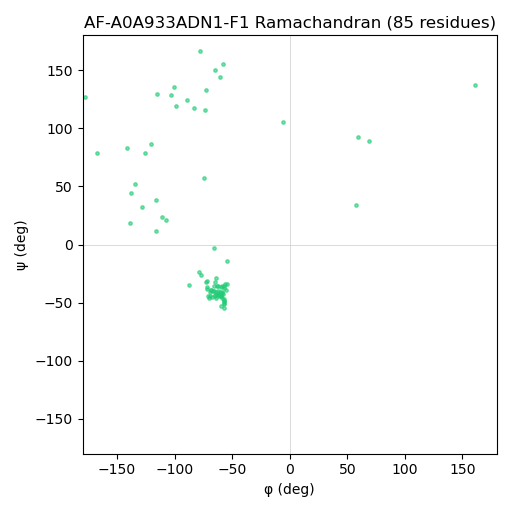 1
ATOM 621 O O . ALA A 1 76 ? 10.282 8.743 -18.037 1.00 48.81 76 ALA A O 1
ATOM 622 N N . GLN A 1 77 ? 10.076 9.045 -15.813 1.00 45.91 77 GLN A N 1
ATOM 623 C CA . GLN A 1 77 ? 9.002 10.037 -15.728 1.00 45.91 77 GLN A CA 1
ATOM 624 C C . GLN A 1 77 ? 8.642 10.251 -14.254 1.00 45.91 77 GLN A C 1
ATOM 626 O O . GLN A 1 77 ? 7.682 9.704 -13.727 1.00 45.91 77 GLN A O 1
ATOM 631 N N . VAL A 1 78 ? 9.469 11.033 -13.564 1.00 43.91 78 VAL A N 1
ATOM 632 C CA . VAL A 1 78 ? 9.112 11.669 -12.287 1.00 43.91 78 VAL A CA 1
ATOM 633 C C . VAL A 1 78 ? 9.572 13.122 -12.342 1.00 43.91 78 VAL A C 1
ATOM 635 O O . VAL A 1 78 ? 10.331 13.588 -11.501 1.00 43.91 78 VAL A O 1
ATOM 638 N N . VAL A 1 79 ? 9.179 13.826 -13.404 1.00 46.41 79 VAL A N 1
ATOM 639 C CA . VAL A 1 79 ? 9.263 15.286 -13.399 1.00 46.41 79 VAL A CA 1
ATOM 640 C C . VAL A 1 79 ? 7.952 15.818 -12.840 1.00 46.41 79 VAL A C 1
ATOM 642 O O . VAL A 1 79 ? 6.876 15.474 -13.318 1.00 46.41 79 VAL A O 1
ATOM 645 N N . ASP A 1 80 ? 8.108 16.619 -11.796 1.00 49.53 80 ASP A N 1
ATOM 646 C CA . ASP A 1 80 ? 7.155 17.594 -11.293 1.00 49.53 80 ASP A CA 1
ATOM 647 C C . ASP A 1 80 ? 5.850 17.118 -10.644 1.00 49.53 80 ASP A C 1
ATOM 649 O O . ASP A 1 80 ? 4.781 17.087 -11.242 1.00 49.53 80 ASP A O 1
ATOM 653 N N . LEU A 1 81 ? 5.920 16.896 -9.327 1.00 46.47 81 LEU A N 1
ATOM 654 C CA . LEU A 1 81 ? 4.800 17.238 -8.445 1.00 46.47 81 LEU A CA 1
ATOM 655 C C . LEU A 1 81 ? 5.295 17.895 -7.146 1.00 46.47 81 LEU A C 1
ATOM 657 O O . LEU A 1 81 ? 4.862 17.549 -6.049 1.00 46.47 81 LEU A O 1
ATOM 661 N N . LYS A 1 82 ? 6.250 18.832 -7.256 1.00 43.53 82 LYS A N 1
ATOM 662 C CA . LYS A 1 82 ? 6.686 19.664 -6.117 1.00 43.53 82 LYS A CA 1
ATOM 663 C C . LYS A 1 82 ? 6.393 21.159 -6.295 1.00 43.53 82 LYS A C 1
ATOM 665 O O . LYS A 1 82 ? 6.861 21.951 -5.486 1.00 43.53 82 LYS A O 1
ATOM 670 N N . GLN A 1 83 ? 5.591 21.554 -7.289 1.00 44.53 83 GLN A N 1
ATOM 671 C CA . GLN A 1 83 ? 5.406 22.972 -7.632 1.00 44.53 83 GLN A CA 1
ATOM 672 C C . GLN A 1 83 ? 3.943 23.460 -7.732 1.00 44.53 83 GLN A C 1
ATOM 674 O O . GLN A 1 83 ? 3.650 24.365 -8.502 1.00 44.53 83 GLN A O 1
ATOM 679 N N . SER A 1 84 ? 2.997 22.918 -6.949 1.00 41.75 84 SER A N 1
ATOM 680 C CA . SER A 1 84 ? 1.616 23.470 -6.908 1.00 41.75 84 SER A CA 1
ATOM 681 C C . SER A 1 84 ? 0.940 23.553 -5.533 1.00 41.75 84 SER A C 1
ATOM 683 O O . SER A 1 84 ? -0.265 23.743 -5.457 1.00 41.75 84 SER A O 1
ATOM 685 N N . LEU A 1 85 ? 1.693 23.501 -4.430 1.00 45.53 85 LEU A N 1
ATOM 686 C CA . LEU A 1 85 ? 1.175 23.883 -3.100 1.00 45.53 85 LEU A CA 1
ATOM 687 C C . LEU A 1 85 ? 1.910 25.102 -2.530 1.00 45.53 85 LEU A C 1
ATOM 689 O O . LEU A 1 85 ? 2.201 25.182 -1.342 1.00 45.53 85 LEU A O 1
ATOM 693 N N . S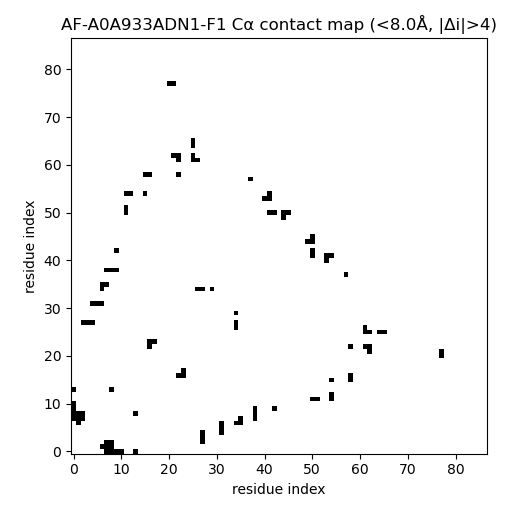ER A 1 86 ? 2.220 26.052 -3.409 1.00 42.56 86 SER A N 1
ATOM 694 C CA . SER A 1 86 ? 2.600 27.403 -3.012 1.00 42.56 86 SER A CA 1
ATOM 695 C C . SER A 1 86 ? 1.977 28.393 -3.991 1.00 42.56 86 SER A C 1
ATOM 697 O O . SER A 1 86 ? 2.605 28.803 -4.965 1.00 42.56 86 SER A O 1
ATOM 699 N N . SER A 1 87 ? 0.717 28.737 -3.755 1.00 42.47 87 SER A N 1
ATOM 700 C CA . SER A 1 87 ? 0.094 30.004 -4.155 1.00 42.47 87 SER A CA 1
ATOM 701 C C . SER A 1 87 ? -1.036 30.307 -3.189 1.00 42.47 87 SER A C 1
ATOM 703 O O . SER A 1 87 ? -1.740 29.341 -2.815 1.00 42.47 87 SER A O 1
#